Protein AF-A0A834AXF7-F1 (afdb_monomer_lite)

Sequence (168 aa):
MTMLNKGSIHSQSSSFTEAEIDIRLREEFSKMCFETLLQFSFSNKVT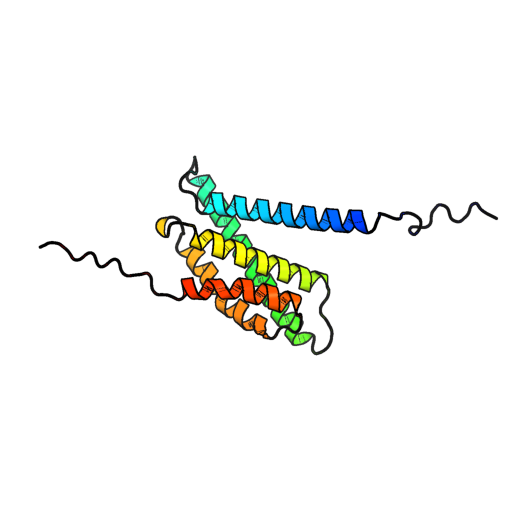TPQEGYISRMALSVLLKRSQDVLHRYIEDERLSGKCPLPRQQVTEIIFVLKAVSTLIDSLKKTQPENVDGNTWAQVIALYPTLVECITCSSSEVCSALKEALVPFKDFMQPPASKVQNGES

Foldseek 3Di:
DPPPPPPDPVPPCPPPVVVVVVVVVVLVVVLVVLLVLLCLCQDPPPPDPVSNVVSVVVLVVLLVVLLVLLVVLLVCQVVCVPNDDDPVSVVVLLSSLQSLLSNLVSVVVGDPVSDDPVNLVSNVVCQVSLVSCCVDPDPSNNVSSCSNNVSCVVVPDDDPPPPPPDDD

Structure (mmCIF, N/CA/C/O backbone):
data_AF-A0A834AXF7-F1
#
_entry.id   AF-A0A834AXF7-F1
#
loop_
_atom_site.group_PDB
_atom_site.id
_atom_site.type_symbol
_atom_site.label_atom_id
_atom_site.label_alt_id
_atom_site.label_comp_id
_atom_site.label_asym_id
_atom_site.label_entity_id
_atom_site.label_seq_id
_atom_site.pdbx_PDB_ins_code
_atom_site.Cartn_x
_atom_site.Cartn_y
_atom_site.Cartn_z
_atom_site.occupancy
_atom_site.B_iso_or_equiv
_atom_site.auth_seq_id
_atom_site.auth_comp_id
_atom_site.auth_asym_id
_atom_site.auth_atom_id
_atom_site.pdbx_PDB_model_num
ATOM 1 N N . MET A 1 1 ? 40.190 32.750 -24.760 1.00 44.22 1 MET A N 1
ATOM 2 C CA . MET A 1 1 ? 38.899 32.185 -25.213 1.00 44.22 1 MET A CA 1
ATOM 3 C C . MET A 1 1 ? 38.294 31.384 -24.052 1.00 44.22 1 MET A C 1
ATOM 5 O O . MET A 1 1 ? 38.134 30.179 -24.135 1.00 44.22 1 MET A O 1
ATOM 9 N N . THR A 1 2 ? 38.045 32.049 -22.915 1.00 53.44 2 THR A N 1
ATOM 10 C CA . THR A 1 2 ? 37.878 31.383 -21.597 1.00 53.44 2 THR A CA 1
ATOM 11 C C . THR A 1 2 ? 36.648 31.886 -20.829 1.00 53.44 2 THR A C 1
ATOM 13 O O . THR A 1 2 ? 36.462 31.575 -19.659 1.00 53.44 2 THR A O 1
ATOM 16 N N . MET A 1 3 ? 35.790 32.665 -21.494 1.00 55.97 3 MET A N 1
ATOM 17 C CA . MET A 1 3 ? 34.600 33.306 -20.916 1.00 55.97 3 MET A CA 1
ATOM 18 C C . MET A 1 3 ? 33.296 32.858 -21.594 1.00 55.97 3 MET A C 1
ATOM 20 O O . MET A 1 3 ? 32.343 33.620 -21.649 1.00 55.97 3 MET A O 1
ATOM 24 N N . LEU A 1 4 ? 33.243 31.634 -22.131 1.00 54.22 4 LEU A N 1
ATOM 25 C CA . LEU A 1 4 ? 32.033 31.108 -22.788 1.00 54.22 4 LEU A CA 1
ATOM 26 C C . LEU A 1 4 ? 31.427 29.869 -22.108 1.00 54.22 4 LEU A C 1
ATOM 28 O O . LEU A 1 4 ? 30.386 29.404 -22.544 1.00 54.22 4 LEU A O 1
ATOM 32 N N . ASN A 1 5 ? 32.012 29.369 -21.010 1.00 52.97 5 ASN A N 1
ATOM 33 C CA . ASN A 1 5 ? 31.552 28.128 -20.358 1.00 52.97 5 ASN A CA 1
ATOM 34 C C . ASN A 1 5 ? 30.999 28.295 -18.932 1.00 52.97 5 ASN A C 1
ATOM 36 O O . ASN A 1 5 ? 30.631 27.306 -18.307 1.00 52.97 5 ASN A O 1
ATOM 40 N N . LYS A 1 6 ? 30.891 29.521 -18.399 1.00 54.31 6 LYS A N 1
ATOM 41 C CA . LYS A 1 6 ? 30.404 29.752 -17.020 1.00 54.31 6 LYS A CA 1
ATOM 42 C C . LYS A 1 6 ? 28.875 29.679 -16.848 1.00 54.31 6 LYS A C 1
ATOM 44 O O . LYS A 1 6 ? 28.389 29.947 -15.758 1.00 54.31 6 LYS A O 1
ATOM 49 N N . GLY A 1 7 ? 28.133 29.319 -17.897 1.00 51.72 7 GLY A N 1
ATOM 50 C CA . GLY A 1 7 ? 26.675 29.144 -17.862 1.00 51.72 7 GLY A CA 1
ATOM 51 C C . GLY A 1 7 ? 26.198 27.732 -18.212 1.00 51.72 7 GLY A C 1
ATOM 52 O O . GLY A 1 7 ? 25.008 27.544 -18.444 1.00 51.72 7 GLY A O 1
ATOM 53 N N . SER A 1 8 ? 27.096 26.744 -18.306 1.00 57.22 8 SER A N 1
ATOM 54 C CA . SER A 1 8 ? 26.673 25.368 -18.582 1.00 57.22 8 SER A CA 1
ATOM 55 C C . SER A 1 8 ? 25.960 24.793 -17.361 1.00 57.22 8 SER A C 1
ATOM 57 O O . SER A 1 8 ? 26.522 24.744 -16.273 1.00 57.22 8 SER A O 1
ATOM 59 N N . ILE A 1 9 ? 24.751 24.279 -17.559 1.00 55.59 9 ILE A N 1
ATOM 60 C CA . ILE A 1 9 ? 23.967 23.509 -16.576 1.00 55.59 9 ILE A CA 1
ATOM 61 C C . ILE A 1 9 ? 24.731 22.302 -15.987 1.00 55.59 9 ILE A C 1
ATOM 63 O O . ILE A 1 9 ? 24.325 21.766 -14.965 1.00 55.59 9 ILE A O 1
ATOM 67 N N . HIS A 1 10 ? 25.872 21.917 -16.571 1.00 52.88 10 HIS A N 1
ATOM 68 C CA . HIS A 1 10 ? 26.781 20.901 -16.028 1.00 52.88 10 HIS A CA 1
ATOM 69 C C . HIS A 1 10 ? 27.762 21.424 -14.956 1.00 52.88 10 HIS A C 1
ATOM 71 O O . HIS A 1 10 ? 28.477 20.621 -14.366 1.00 52.88 10 HIS A O 1
ATOM 77 N N . SER A 1 11 ? 27.848 22.738 -14.695 1.00 49.50 11 SER A N 1
ATOM 78 C CA . SER A 1 11 ? 28.746 23.289 -13.661 1.00 49.50 11 SER A CA 1
ATOM 79 C C . SER A 1 11 ? 28.111 23.392 -12.274 1.00 49.50 11 SER A C 1
ATOM 81 O O . SER A 1 11 ? 28.802 23.740 -11.319 1.00 49.50 11 SER A O 1
ATOM 83 N N . GLN A 1 12 ? 26.817 23.099 -12.138 1.00 49.56 12 GLN A N 1
ATOM 84 C CA . GLN A 1 12 ? 26.214 22.861 -10.833 1.00 49.56 12 GLN A CA 1
ATOM 85 C C . GLN A 1 12 ? 26.296 21.372 -10.526 1.00 49.56 12 GLN A C 1
ATOM 87 O O . GLN A 1 12 ? 25.397 20.595 -10.828 1.00 49.56 12 GLN A O 1
ATOM 92 N N . SER A 1 13 ? 27.392 20.975 -9.888 1.00 48.66 13 SER A N 1
ATOM 93 C CA . SER A 1 13 ? 27.405 19.768 -9.076 1.00 48.66 13 SER A CA 1
ATOM 94 C C . SER A 1 13 ? 26.519 20.020 -7.854 1.00 48.66 13 SER A C 1
ATOM 96 O O . SER A 1 13 ? 27.029 20.306 -6.771 1.00 48.66 13 SER A O 1
ATOM 98 N N . SER A 1 14 ? 25.191 19.949 -8.010 1.00 53.47 14 SER A N 1
ATOM 99 C CA . SER A 1 14 ? 24.352 19.543 -6.881 1.00 53.47 14 SER A CA 1
ATOM 100 C C . SER A 1 14 ? 24.941 18.214 -6.437 1.00 53.47 14 SER A C 1
ATOM 102 O O . SER A 1 14 ? 24.962 17.266 -7.230 1.00 53.47 14 SER A O 1
ATOM 104 N N . SER A 1 15 ? 25.575 18.184 -5.265 1.00 58.09 15 SER A N 1
ATOM 105 C CA . SER A 1 15 ? 26.301 16.995 -4.835 1.00 58.09 15 SER A CA 1
ATOM 106 C C . SER A 1 15 ? 25.328 15.817 -4.908 1.00 58.09 15 SER A C 1
ATOM 108 O O . SER A 1 15 ? 24.218 15.900 -4.391 1.00 58.09 15 SER A O 1
ATOM 110 N N . PHE A 1 16 ? 25.687 14.758 -5.636 1.00 59.34 16 PHE A N 1
ATOM 111 C CA . PHE A 1 16 ? 24.838 13.573 -5.832 1.00 59.34 16 PHE A CA 1
ATOM 112 C C . PHE A 1 16 ? 24.273 13.047 -4.493 1.00 59.34 16 PHE A C 1
ATOM 114 O O . PHE A 1 16 ? 23.139 12.586 -4.415 1.00 59.34 16 PHE A O 1
ATOM 121 N N . THR A 1 17 ? 25.038 13.255 -3.421 1.00 72.50 17 THR A N 1
ATOM 122 C CA . THR A 1 17 ? 24.699 13.033 -2.014 1.00 72.50 17 THR A CA 1
ATOM 123 C C . THR A 1 17 ? 23.550 13.883 -1.463 1.00 72.50 17 THR A C 1
ATOM 125 O O . THR A 1 17 ? 22.763 13.380 -0.672 1.00 72.50 17 THR A O 1
ATOM 128 N N . GLU A 1 18 ? 23.415 15.155 -1.838 1.00 75.69 18 GLU A N 1
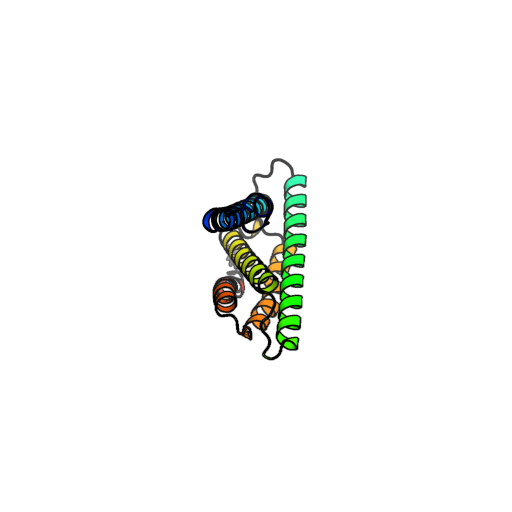ATOM 129 C CA . GLU A 1 18 ? 22.367 16.043 -1.310 1.00 75.69 18 GLU A CA 1
ATOM 130 C C . GLU A 1 18 ? 20.979 15.661 -1.835 1.00 75.69 18 GLU A C 1
ATOM 132 O O . GLU A 1 18 ? 20.021 15.619 -1.067 1.00 75.69 18 GLU A O 1
ATOM 137 N N . ALA A 1 19 ? 20.885 15.286 -3.115 1.00 77.19 19 ALA A N 1
ATOM 138 C CA . ALA A 1 19 ? 19.640 14.802 -3.708 1.00 77.19 19 ALA A CA 1
ATOM 139 C C . ALA A 1 19 ? 19.182 13.469 -3.087 1.00 77.19 19 ALA A C 1
ATOM 141 O O . ALA A 1 19 ? 17.993 13.266 -2.852 1.00 77.19 19 ALA A O 1
ATOM 142 N N . GLU A 1 20 ? 20.115 12.565 -2.782 1.00 78.62 20 GLU A N 1
ATOM 143 C CA . GLU A 1 20 ? 19.803 11.296 -2.117 1.00 78.62 20 GLU A CA 1
ATOM 144 C C . GLU A 1 20 ? 19.355 11.501 -0.660 1.00 78.62 20 GLU A C 1
ATOM 146 O O . GLU A 1 20 ? 18.380 10.888 -0.216 1.00 78.62 20 GLU A O 1
ATOM 151 N N . ILE A 1 21 ? 20.014 12.410 0.073 1.00 82.94 21 ILE A N 1
ATOM 152 C CA . ILE A 1 21 ? 19.608 12.800 1.432 1.00 82.94 21 ILE A CA 1
ATOM 153 C C . ILE A 1 21 ? 18.193 13.380 1.417 1.00 82.94 21 ILE A C 1
ATOM 155 O O . ILE A 1 21 ? 17.370 12.999 2.248 1.00 82.94 21 ILE A O 1
ATOM 159 N N . ASP A 1 22 ? 17.897 14.263 0.469 1.00 85.56 22 ASP A N 1
ATOM 160 C CA . ASP A 1 22 ? 16.583 14.877 0.319 1.00 85.56 22 ASP A CA 1
ATOM 161 C C . ASP A 1 22 ? 15.484 13.839 0.018 1.00 85.56 22 ASP A C 1
ATOM 163 O O . ASP A 1 22 ? 14.438 13.855 0.668 1.00 85.56 22 ASP A O 1
ATOM 167 N N . ILE A 1 23 ? 15.735 12.864 -0.866 1.00 84.44 23 ILE A N 1
ATOM 168 C CA . ILE A 1 23 ? 14.796 11.756 -1.126 1.00 84.44 23 ILE A CA 1
ATOM 169 C C . ILE A 1 23 ? 14.518 10.961 0.154 1.00 84.44 23 ILE A C 1
ATOM 171 O O . ILE A 1 23 ? 13.357 10.709 0.480 1.00 84.44 23 ILE A O 1
ATOM 175 N N . ARG A 1 24 ? 15.565 10.607 0.909 1.00 86.94 24 ARG A N 1
ATOM 176 C CA . ARG A 1 24 ? 15.417 9.861 2.165 1.00 86.94 24 ARG A CA 1
ATOM 177 C C . ARG A 1 24 ? 14.631 10.655 3.208 1.00 86.94 24 ARG A C 1
ATOM 179 O O . ARG A 1 24 ? 13.776 10.097 3.886 1.00 86.94 24 ARG A O 1
ATOM 186 N N . LEU A 1 25 ? 14.894 11.956 3.335 1.00 90.75 25 LEU A N 1
ATOM 187 C CA . LEU A 1 25 ? 14.158 12.826 4.257 1.00 90.75 25 LEU A CA 1
ATOM 188 C C . LEU A 1 25 ? 12.678 12.943 3.871 1.00 90.75 25 LEU A C 1
ATOM 190 O O . LEU A 1 25 ? 11.823 12.906 4.753 1.00 90.75 25 LEU A O 1
ATOM 194 N N . ARG A 1 26 ? 12.358 13.034 2.572 1.00 89.69 26 ARG A N 1
ATOM 195 C CA . ARG A 1 26 ? 10.966 13.024 2.090 1.00 89.69 26 ARG A CA 1
ATOM 196 C C . ARG A 1 26 ? 10.268 11.699 2.383 1.00 89.69 26 ARG A C 1
ATOM 198 O O . ARG A 1 26 ? 9.097 11.716 2.760 1.00 89.69 26 ARG A O 1
ATOM 205 N N . GLU A 1 27 ? 10.961 10.573 2.220 1.00 88.69 27 GLU A N 1
ATOM 206 C CA . GLU A 1 27 ? 10.439 9.243 2.555 1.00 88.69 27 GLU A CA 1
ATOM 207 C C . GLU A 1 27 ? 10.118 9.131 4.051 1.00 88.69 27 GLU A C 1
ATOM 209 O O . GLU A 1 27 ? 8.985 8.803 4.404 1.00 88.69 27 GLU A O 1
ATOM 214 N N . GLU A 1 28 ? 11.059 9.489 4.927 1.00 92.19 28 GLU A N 1
ATOM 215 C CA . GLU A 1 28 ? 10.850 9.451 6.381 1.00 92.19 28 GLU A CA 1
ATOM 216 C C . GLU A 1 28 ? 9.743 10.409 6.833 1.00 92.19 28 GLU A C 1
ATOM 218 O O . GLU A 1 28 ? 8.892 10.047 7.647 1.00 92.19 28 GLU A O 1
ATOM 223 N N . PHE A 1 29 ? 9.693 11.618 6.267 1.00 95.00 29 PHE A N 1
ATOM 224 C CA . PHE A 1 29 ? 8.618 12.564 6.552 1.00 95.00 29 PHE A CA 1
ATOM 225 C C . PHE A 1 29 ? 7.251 12.008 6.133 1.00 95.00 29 PHE A C 1
ATOM 227 O O . PHE A 1 29 ? 6.307 12.033 6.920 1.00 95.00 29 PHE A O 1
ATOM 234 N N . SER A 1 30 ? 7.151 11.447 4.924 1.00 93.62 30 SER A N 1
ATOM 235 C CA . SER A 1 30 ? 5.906 10.855 4.414 1.00 93.62 30 SER A CA 1
ATOM 236 C C . SER A 1 30 ? 5.447 9.680 5.275 1.00 93.62 30 SER A C 1
ATOM 238 O O . SER A 1 30 ? 4.260 9.568 5.586 1.00 93.62 30 SER A O 1
ATOM 240 N N . LYS A 1 31 ? 6.390 8.839 5.715 1.00 93.25 31 LYS A N 1
ATOM 241 C CA . LYS A 1 31 ? 6.128 7.747 6.653 1.00 93.25 31 LYS A CA 1
ATOM 242 C C . LYS A 1 31 ? 5.591 8.277 7.981 1.00 93.25 31 LYS A C 1
ATOM 244 O O . LYS A 1 31 ? 4.544 7.814 8.424 1.00 93.25 31 LYS A O 1
ATOM 249 N N . MET A 1 32 ? 6.235 9.283 8.574 1.00 95.25 32 MET A N 1
ATOM 250 C CA . MET A 1 32 ? 5.786 9.876 9.838 1.00 95.25 32 MET A CA 1
ATOM 251 C C . MET A 1 32 ? 4.390 10.504 9.715 1.00 95.25 32 MET A C 1
ATOM 253 O O . MET A 1 32 ? 3.554 10.347 10.607 1.00 95.25 32 MET A O 1
ATOM 257 N N . CYS A 1 33 ? 4.100 11.181 8.598 1.00 94.94 33 CYS A N 1
ATOM 258 C CA . CYS A 1 33 ? 2.766 11.710 8.311 1.00 94.94 33 CYS A CA 1
ATOM 259 C C . CYS A 1 33 ? 1.719 10.595 8.247 1.00 94.94 33 CYS A C 1
ATOM 261 O O . CYS A 1 33 ? 0.642 10.732 8.829 1.00 94.94 33 CYS A O 1
ATOM 263 N N . PHE A 1 34 ? 2.036 9.491 7.568 1.00 95.75 34 PHE A N 1
ATOM 264 C CA . PHE A 1 34 ? 1.131 8.357 7.458 1.00 95.75 34 PHE A CA 1
ATOM 265 C C . PHE A 1 34 ? 0.911 7.675 8.813 1.00 95.75 34 PHE A C 1
ATOM 267 O O . PHE A 1 34 ? -0.231 7.493 9.218 1.00 95.75 34 PHE A O 1
ATOM 274 N N . GLU A 1 35 ? 1.969 7.396 9.576 1.00 94.62 35 GLU A N 1
ATOM 275 C CA . GLU A 1 35 ? 1.864 6.832 10.929 1.00 94.62 35 GLU A CA 1
ATOM 276 C C . GLU A 1 35 ? 1.032 7.721 11.861 1.00 94.62 35 GLU A C 1
ATOM 278 O O . GLU A 1 35 ? 0.181 7.227 12.602 1.00 94.62 35 GLU A O 1
ATOM 283 N N . THR A 1 36 ? 1.222 9.038 11.785 1.00 93.38 36 THR A N 1
ATOM 284 C CA . THR A 1 36 ? 0.437 10.014 12.552 1.00 93.38 36 THR A CA 1
ATOM 285 C C . THR A 1 36 ? -1.039 9.961 12.156 1.00 93.38 36 THR A C 1
ATOM 287 O O . THR A 1 36 ? -1.914 9.931 13.022 1.00 93.38 36 THR A O 1
ATOM 290 N N . LEU A 1 37 ? -1.340 9.878 10.856 1.00 93.50 37 LEU A N 1
ATOM 291 C CA . LEU A 1 37 ? -2.710 9.710 10.373 1.00 93.50 37 LEU A CA 1
ATOM 292 C C . LEU A 1 37 ? -3.348 8.420 10.910 1.00 93.50 37 LEU A C 1
ATOM 294 O O . LEU A 1 37 ? -4.506 8.446 11.328 1.00 93.50 37 LEU A O 1
ATOM 298 N N . LEU A 1 38 ? -2.609 7.308 10.937 1.00 92.94 38 LEU A N 1
ATOM 299 C CA . LEU A 1 38 ? -3.094 6.037 11.482 1.00 92.94 38 LEU A CA 1
ATOM 300 C C . LEU A 1 38 ? -3.365 6.135 12.984 1.00 92.94 38 LEU A C 1
ATOM 302 O O . LEU A 1 38 ? -4.407 5.676 13.447 1.00 92.94 38 LEU A O 1
ATOM 306 N N . GLN A 1 39 ? -2.488 6.804 13.737 1.00 90.50 39 GLN A N 1
ATOM 307 C CA . GLN A 1 39 ? -2.721 7.077 15.155 1.00 90.50 39 GLN A CA 1
ATOM 308 C C . GLN A 1 39 ? -4.020 7.861 15.365 1.00 90.50 39 GLN A C 1
ATOM 310 O O . GLN A 1 39 ? -4.822 7.476 16.209 1.00 90.50 39 GLN A O 1
ATOM 315 N N . PHE A 1 40 ? -4.284 8.908 14.580 1.00 89.75 40 PHE A N 1
ATOM 316 C CA . PHE A 1 40 ? -5.549 9.649 14.667 1.00 89.75 40 PHE A CA 1
ATOM 317 C C . PHE A 1 40 ? -6.763 8.852 14.182 1.00 89.75 40 PHE A C 1
ATOM 319 O O . PHE A 1 40 ? -7.873 9.089 14.652 1.00 89.75 40 PHE A O 1
ATOM 326 N N . SER A 1 41 ? -6.578 7.928 13.240 1.00 89.81 41 SER A N 1
ATOM 327 C CA . SER A 1 41 ? -7.665 7.104 12.697 1.00 89.81 41 SER A CA 1
ATOM 328 C C . SER A 1 41 ? -8.116 6.018 13.678 1.00 89.81 41 SER A C 1
ATOM 330 O O . SER A 1 41 ? -9.300 5.692 13.717 1.00 89.81 41 SER A O 1
ATOM 332 N N . PHE A 1 42 ? -7.186 5.495 14.484 1.00 87.69 42 PHE A N 1
ATOM 333 C CA . PHE A 1 42 ? -7.382 4.336 15.365 1.00 87.69 42 PHE A CA 1
ATOM 334 C C . PHE A 1 42 ? -7.362 4.657 16.872 1.00 87.69 42 PHE A C 1
ATOM 336 O O . PHE A 1 42 ? -7.515 3.764 17.711 1.00 87.69 42 PHE A O 1
ATOM 343 N N . SER A 1 43 ? -7.130 5.916 17.250 1.00 82.38 43 SER A N 1
ATOM 344 C CA . SER A 1 43 ? -7.085 6.342 18.653 1.00 82.38 43 SER A CA 1
ATOM 345 C C . SER A 1 43 ? -8.470 6.685 19.193 1.00 82.38 43 SER A C 1
ATOM 347 O O . SER A 1 43 ? -9.241 7.396 18.558 1.00 82.38 43 SER A O 1
ATOM 349 N N . ASN A 1 44 ? -8.732 6.290 20.441 1.00 66.38 44 ASN A N 1
ATOM 350 C CA . ASN A 1 44 ? -9.911 6.725 21.204 1.00 66.38 44 ASN A CA 1
ATOM 351 C C . ASN A 1 44 ? -9.714 8.087 21.890 1.00 66.38 44 ASN A C 1
ATOM 353 O O . ASN A 1 44 ? -10.618 8.575 22.558 1.00 66.38 44 ASN A O 1
ATOM 357 N N . LYS A 1 45 ? -8.526 8.698 21.766 1.00 65.38 45 LYS A N 1
ATOM 358 C CA . LYS A 1 45 ? -8.169 9.966 22.428 1.00 65.38 45 LYS A CA 1
ATOM 359 C C . LYS A 1 45 ? -8.508 11.206 21.601 1.00 65.38 45 LYS A C 1
ATOM 361 O O . LYS A 1 45 ? -8.003 12.285 21.905 1.00 65.38 45 LYS A O 1
ATOM 366 N N . VAL A 1 46 ? -9.294 11.062 20.538 1.00 64.12 46 VAL A N 1
ATOM 367 C CA . VAL A 1 46 ? -9.685 12.211 19.723 1.00 64.12 46 VAL A CA 1
ATOM 368 C C . VAL A 1 46 ? -10.543 13.143 20.576 1.00 64.12 46 VAL A C 1
ATOM 370 O O . VAL A 1 46 ? -11.513 12.712 21.197 1.00 64.12 46 VAL A O 1
ATOM 373 N N . THR A 1 47 ? -10.162 14.416 20.638 1.00 64.94 47 THR A N 1
ATOM 374 C CA . THR A 1 47 ? -10.833 15.434 21.462 1.00 64.94 47 THR A CA 1
ATOM 375 C C . THR A 1 47 ? -12.244 15.721 20.954 1.00 64.94 47 THR A C 1
ATOM 377 O O . THR A 1 47 ? -13.120 16.082 21.741 1.00 64.94 47 THR A O 1
ATOM 380 N N . THR A 1 48 ? -12.482 15.518 19.652 1.00 70.19 48 THR A N 1
ATOM 381 C CA . THR A 1 48 ? -13.787 15.669 19.008 1.00 70.19 48 THR A CA 1
ATOM 382 C C . THR A 1 48 ? -14.116 14.477 18.090 1.00 70.19 48 THR A C 1
ATOM 384 O O . THR A 1 48 ? -13.261 14.005 17.342 1.00 70.19 48 THR A O 1
ATOM 387 N N . PRO A 1 49 ? -15.371 13.990 18.050 1.00 70.62 49 PRO A N 1
ATOM 388 C CA . PRO A 1 49 ? -15.770 12.909 17.136 1.00 70.62 49 PRO A CA 1
ATOM 389 C C . PRO A 1 49 ? -15.532 13.212 15.642 1.00 70.62 49 PRO A C 1
ATOM 391 O O . PRO A 1 49 ? -15.387 12.293 14.834 1.00 70.62 49 PRO A O 1
ATOM 394 N N . GLN A 1 50 ? -15.493 14.497 15.273 1.00 78.38 50 GLN A N 1
ATOM 395 C CA . GLN A 1 50 ? -15.319 14.973 13.897 1.00 78.38 50 GLN A CA 1
ATOM 396 C C . GLN A 1 50 ? -13.898 14.740 13.370 1.00 78.38 50 GLN A C 1
ATOM 398 O O . GLN A 1 50 ? -13.737 14.311 12.230 1.00 78.38 50 GLN A O 1
ATOM 403 N N . GLU A 1 51 ? -12.873 14.958 14.195 1.00 78.69 51 GLU A N 1
ATOM 404 C CA . GLU A 1 51 ? -11.470 14.733 13.820 1.00 78.69 51 GLU A CA 1
ATOM 405 C C . GLU A 1 51 ? -11.206 13.265 13.457 1.00 78.69 51 GLU A C 1
ATOM 407 O O . GLU A 1 51 ? -10.580 12.980 12.437 1.00 78.69 51 GLU A O 1
ATOM 412 N N . GLY A 1 52 ? -11.761 12.330 14.237 1.00 80.81 52 GLY A N 1
ATOM 413 C CA . GLY A 1 52 ? -11.642 10.894 13.976 1.00 80.81 52 GLY A CA 1
ATOM 414 C C . GLY A 1 52 ? -12.387 10.466 12.710 1.00 80.81 52 GLY A C 1
ATOM 415 O O . GLY A 1 52 ? -11.974 9.551 12.007 1.00 80.81 52 GLY A O 1
ATOM 416 N N . TYR A 1 53 ? -13.495 11.134 12.388 1.00 83.75 53 TYR A N 1
ATOM 417 C CA . TYR A 1 53 ? -14.206 10.891 11.135 1.00 83.75 53 TYR A CA 1
ATOM 418 C C . TYR A 1 53 ? -13.395 11.366 9.922 1.00 83.75 53 TYR A C 1
ATOM 420 O O . TYR A 1 53 ? -13.262 10.627 8.948 1.00 83.75 53 TYR A O 1
ATOM 428 N N . ILE A 1 54 ? -12.802 12.561 9.996 1.00 88.75 54 ILE A N 1
ATOM 429 C CA . ILE A 1 54 ? -11.976 13.122 8.918 1.00 88.75 54 ILE A CA 1
ATOM 430 C C . ILE A 1 54 ? -10.722 12.270 8.686 1.00 88.75 54 ILE A C 1
ATOM 432 O O . ILE A 1 54 ? -10.394 11.979 7.535 1.00 88.75 54 ILE A O 1
ATOM 436 N N . SER A 1 55 ? -10.041 11.832 9.751 1.00 89.62 55 SER A N 1
ATOM 437 C CA . SER A 1 55 ? -8.854 10.975 9.630 1.00 89.62 55 SER A CA 1
ATOM 438 C C . SER A 1 55 ? -9.187 9.637 8.964 1.00 89.62 55 SER A C 1
ATOM 440 O O . SER A 1 55 ? -8.505 9.243 8.018 1.00 89.62 55 SER A O 1
ATOM 442 N N . ARG A 1 56 ? -10.300 8.996 9.348 1.00 88.06 56 ARG A N 1
ATOM 443 C CA . ARG A 1 56 ? -10.792 7.771 8.693 1.00 88.06 56 ARG A CA 1
ATOM 444 C C . ARG A 1 56 ? -11.176 7.988 7.228 1.00 88.06 56 ARG A C 1
ATOM 446 O O . ARG A 1 56 ? -10.875 7.142 6.389 1.00 88.06 56 ARG A O 1
ATOM 453 N N . MET A 1 57 ? -11.791 9.123 6.885 1.00 90.94 57 MET A N 1
ATOM 454 C CA . MET A 1 57 ? -12.057 9.466 5.482 1.00 90.94 57 MET A CA 1
ATOM 455 C C . MET A 1 57 ? -10.761 9.609 4.680 1.00 90.94 57 MET A C 1
ATOM 457 O O . MET A 1 57 ? -10.653 9.054 3.587 1.00 90.94 57 MET A O 1
ATOM 461 N N . ALA A 1 58 ? -9.769 10.319 5.221 1.00 92.62 58 ALA A N 1
ATOM 462 C CA . ALA A 1 58 ? -8.468 10.473 4.579 1.00 92.62 58 ALA A CA 1
ATOM 463 C C . ALA A 1 58 ? -7.772 9.116 4.392 1.00 92.62 58 ALA A C 1
ATOM 465 O O . ALA A 1 58 ? -7.250 8.842 3.311 1.00 92.62 58 ALA A O 1
ATOM 466 N N . LEU A 1 59 ? -7.835 8.239 5.401 1.00 93.00 59 LEU A N 1
ATOM 467 C CA . LEU A 1 59 ? -7.328 6.873 5.305 1.00 93.00 59 LEU A CA 1
ATOM 468 C C . LEU A 1 59 ? -8.027 6.088 4.188 1.00 93.00 59 LEU A C 1
ATOM 470 O O . LEU A 1 59 ? -7.351 5.453 3.383 1.00 93.00 59 LEU A O 1
ATOM 474 N N . SER A 1 60 ? -9.355 6.175 4.083 1.00 91.75 60 SER A N 1
ATOM 475 C CA . SER A 1 60 ? -10.102 5.494 3.023 1.00 91.75 60 SER A CA 1
ATOM 476 C C . SER A 1 60 ? -9.719 5.984 1.621 1.00 91.75 60 SER A C 1
ATOM 478 O O . SER A 1 60 ? -9.541 5.179 0.707 1.00 91.75 60 SER A O 1
ATOM 480 N N . VAL A 1 61 ? -9.517 7.293 1.444 1.00 93.56 61 VAL A N 1
ATOM 481 C CA . VAL A 1 61 ? -9.047 7.860 0.170 1.00 93.56 61 VAL A CA 1
ATOM 482 C C . VAL A 1 61 ? -7.631 7.383 -0.163 1.00 93.56 61 VAL A C 1
ATOM 484 O O . VAL A 1 61 ? -7.360 7.040 -1.315 1.00 93.56 61 VAL A O 1
ATOM 487 N N . LEU A 1 62 ? -6.731 7.321 0.824 1.00 94.06 62 LEU A N 1
ATOM 488 C CA . LEU A 1 62 ? -5.377 6.795 0.625 1.00 94.06 62 LEU A CA 1
ATOM 489 C C . LEU A 1 62 ? -5.395 5.308 0.269 1.00 94.06 62 LEU A C 1
ATOM 491 O O . LEU A 1 62 ? -4.685 4.906 -0.645 1.00 94.06 62 LEU A O 1
ATOM 495 N N . LEU A 1 63 ? -6.230 4.509 0.934 1.00 93.25 63 LEU A N 1
ATOM 496 C CA . LEU A 1 63 ? -6.420 3.093 0.626 1.00 93.25 63 LEU A CA 1
ATOM 497 C C . LEU A 1 63 ? -6.923 2.889 -0.801 1.00 93.25 63 LEU A C 1
ATOM 499 O O . LEU A 1 63 ? -6.348 2.099 -1.552 1.00 93.25 63 LEU A O 1
ATOM 503 N N . LYS A 1 64 ? -7.944 3.654 -1.203 1.00 93.81 64 LYS A N 1
ATOM 504 C CA . LYS A 1 64 ? -8.463 3.613 -2.569 1.00 93.81 64 LYS A CA 1
ATOM 505 C C . LYS A 1 64 ? -7.384 3.984 -3.586 1.00 93.81 64 LYS A C 1
ATOM 507 O O . LYS A 1 64 ? -7.204 3.277 -4.573 1.00 93.81 64 LYS A O 1
ATOM 512 N N . ARG A 1 65 ? -6.613 5.040 -3.313 1.00 94.81 65 ARG A N 1
ATOM 513 C CA . ARG A 1 65 ? -5.491 5.440 -4.167 1.00 94.81 65 ARG A CA 1
ATOM 514 C C . ARG A 1 65 ? -4.429 4.344 -4.259 1.00 94.81 65 ARG A C 1
ATOM 516 O O . ARG A 1 65 ? -3.986 4.051 -5.362 1.00 94.81 65 ARG A O 1
ATOM 523 N N . SER A 1 66 ? -4.037 3.733 -3.143 1.00 94.56 66 SER A N 1
ATOM 524 C CA . SER A 1 66 ? -3.080 2.620 -3.120 1.00 94.56 66 SER A CA 1
ATOM 525 C C . SER A 1 66 ? -3.542 1.468 -4.009 1.00 94.56 66 SER A C 1
ATOM 527 O O . SER A 1 66 ? -2.761 0.958 -4.809 1.00 94.56 66 SER A O 1
ATOM 529 N N . GLN A 1 67 ? -4.827 1.115 -3.934 1.00 94.62 67 GLN A N 1
ATOM 530 C CA . GLN A 1 67 ? -5.423 0.092 -4.788 1.00 94.62 67 GLN A CA 1
ATOM 531 C C . GLN A 1 67 ? -5.369 0.476 -6.275 1.00 94.62 67 GLN A C 1
ATOM 533 O O . GLN A 1 67 ? -4.990 -0.342 -7.110 1.00 94.62 67 GLN A O 1
ATOM 538 N N . ASP A 1 68 ? -5.697 1.724 -6.616 1.00 95.62 68 ASP A N 1
ATOM 539 C CA . ASP A 1 68 ? -5.674 2.201 -8.003 1.00 95.62 68 ASP A CA 1
ATOM 540 C C . ASP A 1 68 ? -4.250 2.218 -8.589 1.00 95.62 68 ASP A C 1
ATOM 542 O O . ASP A 1 68 ? -4.061 1.899 -9.764 1.00 95.62 68 ASP A O 1
ATOM 546 N N . VAL A 1 69 ? -3.241 2.570 -7.781 1.00 96.06 69 VAL A N 1
ATOM 547 C CA . VAL A 1 69 ? -1.829 2.514 -8.193 1.00 96.06 69 VAL A CA 1
ATOM 548 C C . VAL A 1 69 ? -1.401 1.064 -8.433 1.00 96.06 69 VAL A C 1
ATOM 550 O O . VAL A 1 69 ? -0.808 0.785 -9.473 1.00 96.06 69 VAL A O 1
ATOM 553 N N . LEU A 1 70 ? -1.740 0.140 -7.524 1.00 95.50 70 LEU A N 1
ATOM 554 C CA . LEU A 1 70 ? -1.432 -1.288 -7.677 1.00 95.50 70 LEU A CA 1
ATOM 555 C C . LEU A 1 70 ? -2.053 -1.866 -8.955 1.00 95.50 70 LEU A C 1
ATOM 557 O O . LEU A 1 70 ? -1.345 -2.485 -9.744 1.00 95.50 70 LEU A O 1
ATOM 561 N N . HIS A 1 71 ? -3.340 -1.609 -9.208 1.00 95.31 71 HIS A N 1
ATOM 562 C CA . HIS A 1 71 ? -3.999 -2.075 -10.432 1.00 95.31 71 HIS A CA 1
ATOM 563 C C . HIS A 1 71 ? -3.349 -1.520 -11.698 1.00 95.31 71 HIS A C 1
ATOM 565 O O . HIS A 1 71 ? -3.130 -2.265 -12.650 1.00 95.31 71 HIS A O 1
ATOM 571 N N . ARG A 1 72 ? -3.013 -0.224 -11.714 1.00 95.19 72 ARG A N 1
ATOM 572 C CA . ARG A 1 72 ? -2.331 0.378 -12.865 1.00 95.19 72 ARG A CA 1
ATOM 573 C C . ARG A 1 72 ? -0.971 -0.268 -13.105 1.00 95.19 72 ARG A C 1
ATOM 575 O O . ARG A 1 72 ? -0.641 -0.552 -14.246 1.00 95.19 72 ARG A O 1
ATOM 582 N N . TYR A 1 73 ? -0.213 -0.523 -12.042 1.00 94.62 73 TYR A N 1
ATOM 583 C CA . TYR A 1 73 ? 1.081 -1.182 -12.155 1.00 94.62 73 TYR A CA 1
ATOM 584 C C . TYR A 1 73 ? 0.976 -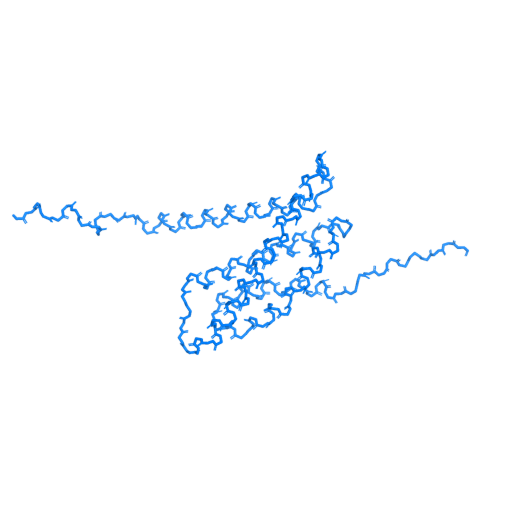2.595 -12.722 1.00 94.62 73 TYR A C 1
ATOM 586 O O . TYR A 1 73 ? 1.742 -2.930 -13.616 1.00 94.62 73 TYR A O 1
ATOM 594 N N . ILE A 1 74 ? 0.029 -3.403 -12.235 1.00 93.44 74 ILE A N 1
ATOM 595 C CA . ILE A 1 74 ? -0.196 -4.767 -12.738 1.00 93.44 74 ILE A CA 1
ATOM 596 C C . ILE A 1 74 ? -0.502 -4.733 -14.238 1.00 93.44 74 ILE A C 1
ATOM 598 O O . ILE A 1 74 ? 0.083 -5.489 -15.012 1.00 93.44 74 ILE A O 1
ATOM 602 N N . GLU A 1 75 ? -1.381 -3.824 -14.663 1.00 93.75 75 GLU A N 1
ATOM 603 C CA . GLU A 1 75 ? -1.733 -3.679 -16.075 1.00 93.75 75 GLU A CA 1
ATOM 604 C C . GLU A 1 75 ? -0.553 -3.197 -16.926 1.00 93.75 75 GLU A C 1
ATOM 606 O O . GLU A 1 75 ? -0.292 -3.765 -17.988 1.00 93.75 75 GLU A O 1
ATOM 611 N N . ASP A 1 76 ? 0.198 -2.202 -16.452 1.00 93.25 76 ASP A N 1
ATOM 612 C CA . ASP A 1 76 ? 1.390 -1.706 -17.139 1.00 93.25 76 ASP A CA 1
ATOM 613 C C . ASP A 1 76 ? 2.452 -2.815 -17.254 1.00 93.25 76 ASP A C 1
ATOM 615 O O . ASP A 1 76 ? 3.024 -3.013 -18.328 1.00 93.25 76 ASP A O 1
ATOM 619 N N . GLU A 1 77 ? 2.684 -3.590 -16.191 1.00 91.00 77 GLU A N 1
ATOM 620 C CA . GLU A 1 77 ? 3.637 -4.706 -16.173 1.00 91.00 77 GLU A CA 1
ATOM 621 C C . GLU A 1 77 ? 3.222 -5.794 -17.169 1.00 91.00 77 GLU A C 1
ATOM 623 O O . GLU A 1 77 ? 4.022 -6.193 -18.020 1.00 91.00 77 GLU A O 1
ATOM 628 N N . ARG A 1 78 ? 1.938 -6.172 -17.170 1.00 90.56 78 ARG A N 1
ATOM 629 C CA . ARG A 1 78 ? 1.352 -7.136 -18.112 1.00 90.56 78 ARG A CA 1
ATOM 630 C C . ARG A 1 78 ? 1.521 -6.714 -19.573 1.00 90.56 78 ARG A C 1
ATOM 632 O O . ARG A 1 78 ? 1.759 -7.561 -20.435 1.00 90.56 78 ARG A O 1
ATOM 639 N N . LEU A 1 79 ? 1.389 -5.421 -19.867 1.00 92.12 79 LEU A N 1
ATOM 640 C CA . LEU A 1 79 ? 1.537 -4.869 -21.217 1.00 92.12 79 LEU A CA 1
ATOM 641 C C . LEU A 1 79 ? 3.003 -4.618 -21.610 1.00 92.12 79 LEU A C 1
ATOM 643 O O . LEU A 1 79 ? 3.310 -4.544 -22.801 1.00 92.12 79 LEU A O 1
ATOM 647 N N . SER A 1 80 ? 3.915 -4.513 -20.639 1.00 89.94 80 SER A N 1
ATOM 648 C CA . SER A 1 80 ? 5.328 -4.180 -20.868 1.00 89.94 80 SER A CA 1
ATOM 649 C C . SER A 1 80 ? 6.142 -5.305 -21.528 1.00 89.94 80 SER A C 1
ATOM 651 O O . SER A 1 80 ? 7.155 -5.050 -22.193 1.00 89.94 80 SER A O 1
ATOM 653 N N . GLY A 1 81 ? 5.703 -6.561 -21.388 1.00 85.50 81 GLY A N 1
ATOM 654 C CA . GLY A 1 81 ? 6.380 -7.732 -21.941 1.00 85.50 81 GLY A CA 1
ATOM 655 C C . GLY A 1 81 ? 7.782 -7.926 -21.353 1.00 85.50 81 GLY A C 1
ATOM 656 O O . GLY A 1 81 ? 7.933 -8.429 -20.248 1.00 85.50 81 GLY A O 1
ATOM 657 N N . LYS A 1 82 ? 8.826 -7.577 -22.116 1.00 82.69 82 LYS A N 1
ATOM 658 C CA . LYS A 1 82 ? 10.237 -7.634 -21.668 1.00 82.69 82 LYS A CA 1
ATOM 659 C C . LYS A 1 82 ? 10.840 -6.251 -21.404 1.00 82.69 82 LYS A C 1
ATOM 661 O O . LYS A 1 82 ? 12.022 -6.156 -21.075 1.00 82.69 82 LYS A O 1
ATOM 666 N N . CYS A 1 83 ? 10.075 -5.186 -21.627 1.00 85.94 83 CYS A N 1
ATOM 667 C CA . CYS A 1 83 ? 10.544 -3.824 -21.431 1.00 85.94 83 CYS A CA 1
ATOM 668 C C . CYS A 1 83 ? 10.402 -3.449 -19.949 1.00 85.94 83 CYS A C 1
ATOM 670 O O . CYS A 1 83 ? 9.315 -3.608 -19.402 1.00 85.94 83 CYS A O 1
ATOM 672 N N . PRO A 1 84 ? 11.454 -2.949 -19.282 1.00 86.31 84 PRO A N 1
ATOM 673 C CA . PRO A 1 84 ? 11.329 -2.506 -17.901 1.00 86.31 84 PRO A CA 1
ATOM 674 C C . PRO A 1 84 ? 10.399 -1.291 -17.797 1.00 86.31 84 PRO A C 1
ATOM 676 O O . PRO A 1 84 ? 10.464 -0.369 -18.614 1.00 86.31 84 PRO A O 1
ATOM 679 N N . LEU A 1 85 ? 9.567 -1.268 -16.756 1.00 91.38 85 LEU A N 1
ATOM 680 C CA . LEU A 1 85 ? 8.715 -0.121 -16.449 1.00 91.38 85 LEU A CA 1
ATOM 681 C C . LEU A 1 85 ? 9.539 1.108 -16.020 1.00 91.38 85 LEU A C 1
ATOM 683 O O . LEU A 1 85 ? 10.651 0.965 -15.495 1.00 91.38 85 LEU A O 1
ATOM 687 N N . PRO A 1 86 ? 9.006 2.334 -16.194 1.00 92.50 86 PRO A N 1
ATOM 688 C CA . PRO A 1 86 ? 9.656 3.549 -15.720 1.00 92.50 86 PRO A CA 1
ATOM 689 C C . PRO A 1 86 ? 10.001 3.471 -14.229 1.00 92.50 86 PRO A C 1
ATOM 691 O O . PRO A 1 86 ? 9.158 3.126 -13.401 1.00 92.50 86 PRO A O 1
ATOM 694 N N . ARG A 1 87 ? 11.220 3.887 -13.862 1.00 90.75 87 ARG A N 1
ATOM 695 C CA . ARG A 1 87 ? 11.700 3.867 -12.466 1.00 90.75 87 ARG A CA 1
ATOM 696 C C . ARG A 1 87 ? 10.736 4.555 -11.494 1.00 90.75 87 ARG A C 1
ATOM 698 O O . ARG A 1 87 ? 10.582 4.097 -10.372 1.00 90.75 87 ARG A O 1
ATOM 705 N N . GLN A 1 88 ? 10.070 5.626 -11.923 1.00 91.06 88 GLN A N 1
ATOM 706 C CA . GLN A 1 88 ? 9.081 6.330 -11.102 1.00 91.06 88 GLN A CA 1
ATOM 707 C C . GLN A 1 88 ? 7.893 5.441 -10.712 1.00 91.06 88 GLN A C 1
ATOM 709 O O . GLN A 1 88 ? 7.479 5.492 -9.560 1.00 91.06 88 GLN A O 1
ATOM 714 N N . GLN A 1 89 ? 7.393 4.598 -11.624 1.00 92.75 89 GLN A N 1
ATOM 715 C CA . GLN A 1 89 ? 6.301 3.664 -11.330 1.00 92.75 89 GLN A CA 1
ATOM 716 C C . GLN A 1 89 ? 6.748 2.572 -10.352 1.00 92.75 89 GLN A C 1
ATOM 718 O O . GLN A 1 89 ? 6.035 2.258 -9.402 1.00 92.75 89 GLN A O 1
ATOM 723 N N . VAL A 1 90 ? 7.958 2.033 -10.548 1.00 93.50 90 VAL A N 1
ATOM 724 C CA . VAL A 1 90 ? 8.552 1.043 -9.634 1.00 93.50 90 VAL A CA 1
ATOM 725 C C . VAL A 1 90 ? 8.682 1.630 -8.226 1.00 93.50 90 VAL A C 1
ATOM 727 O O . VAL A 1 90 ? 8.243 1.021 -7.254 1.00 93.50 90 VAL A O 1
ATOM 730 N N . THR A 1 91 ? 9.217 2.849 -8.118 1.00 92.69 91 THR A N 1
ATOM 731 C CA . THR A 1 91 ? 9.330 3.571 -6.848 1.00 92.69 91 THR A CA 1
ATOM 732 C C . THR A 1 91 ? 7.962 3.834 -6.214 1.00 92.69 91 THR A C 1
ATOM 734 O O . THR A 1 91 ? 7.805 3.622 -5.013 1.00 92.69 91 THR A O 1
ATOM 737 N N . GLU A 1 92 ? 6.967 4.272 -6.991 1.00 94.12 92 GLU A N 1
ATOM 738 C CA . GLU A 1 92 ? 5.609 4.532 -6.492 1.00 94.12 92 GLU A CA 1
ATOM 739 C C . GLU A 1 92 ? 4.995 3.269 -5.872 1.00 94.12 92 GLU A C 1
ATOM 741 O O . GLU A 1 92 ? 4.452 3.326 -4.769 1.00 94.12 92 GLU A O 1
ATOM 746 N N . ILE A 1 93 ? 5.161 2.111 -6.513 1.00 95.62 93 ILE A N 1
ATOM 747 C CA . ILE A 1 93 ? 4.663 0.837 -5.986 1.00 95.62 93 ILE A CA 1
ATOM 748 C C . ILE A 1 93 ? 5.404 0.387 -4.742 1.00 95.62 93 ILE A C 1
ATOM 750 O O . ILE A 1 93 ? 4.764 -0.064 -3.795 1.00 95.62 93 ILE A O 1
ATOM 754 N N . ILE A 1 94 ? 6.723 0.556 -4.684 1.00 95.06 94 ILE A N 1
ATOM 755 C CA . ILE A 1 94 ? 7.480 0.271 -3.460 1.00 95.06 94 ILE A CA 1
ATOM 756 C C . ILE A 1 94 ? 6.950 1.125 -2.299 1.00 95.06 94 ILE A C 1
ATOM 758 O O . ILE A 1 94 ? 6.757 0.605 -1.199 1.00 95.06 94 ILE A O 1
ATOM 762 N N . PHE A 1 95 ? 6.659 2.409 -2.532 1.00 94.69 95 PHE A N 1
ATOM 763 C CA . PHE A 1 95 ? 6.061 3.278 -1.517 1.00 94.69 95 PHE A CA 1
ATOM 764 C C . PHE A 1 95 ? 4.662 2.828 -1.100 1.00 94.69 95 PHE A C 1
ATOM 766 O O . PHE A 1 95 ? 4.370 2.797 0.096 1.00 94.69 95 PHE A O 1
ATOM 773 N N . VAL A 1 96 ? 3.814 2.436 -2.054 1.00 96.12 96 VAL A N 1
ATOM 774 C CA . VAL A 1 96 ? 2.478 1.903 -1.756 1.00 96.12 96 VAL A CA 1
ATOM 775 C C . VAL A 1 96 ? 2.572 0.624 -0.925 1.00 96.12 96 VAL A C 1
ATOM 777 O O . VAL A 1 96 ? 1.901 0.518 0.098 1.00 96.12 96 VAL A O 1
ATOM 780 N N . LEU A 1 97 ? 3.440 -0.318 -1.296 1.00 96.62 97 LEU A N 1
ATOM 781 C CA . LEU A 1 97 ? 3.632 -1.572 -0.563 1.00 96.62 97 LEU A CA 1
ATOM 782 C C . LEU A 1 97 ? 4.145 -1.324 0.864 1.00 96.62 97 LEU A C 1
ATOM 784 O O . LEU A 1 97 ? 3.589 -1.872 1.813 1.00 96.62 97 LEU A O 1
ATOM 788 N N . LYS A 1 98 ? 5.121 -0.423 1.046 1.00 95.06 98 LYS A N 1
ATOM 789 C CA . LYS A 1 98 ? 5.603 0.001 2.376 1.00 95.06 98 LYS A CA 1
ATOM 790 C C . LYS A 1 98 ? 4.508 0.660 3.223 1.00 95.06 98 LYS A C 1
ATOM 792 O O . LYS A 1 98 ? 4.436 0.426 4.434 1.00 95.06 98 LYS A O 1
ATOM 797 N N . ALA A 1 99 ? 3.654 1.479 2.607 1.00 95.19 99 ALA A N 1
ATOM 798 C CA . ALA A 1 99 ? 2.516 2.088 3.289 1.00 95.19 99 ALA A CA 1
ATOM 799 C C . ALA A 1 99 ? 1.496 1.020 3.713 1.00 95.19 99 ALA A C 1
ATOM 801 O O . ALA A 1 99 ? 1.030 1.039 4.849 1.00 95.19 99 ALA A O 1
ATOM 802 N N . VAL A 1 100 ? 1.206 0.040 2.854 1.00 94.94 100 VAL A N 1
ATOM 803 C CA . VAL A 1 100 ? 0.330 -1.092 3.190 1.00 94.94 100 VAL A CA 1
ATOM 804 C C . VAL A 1 100 ? 0.900 -1.905 4.357 1.00 94.94 100 VAL A C 1
ATOM 806 O O . VAL A 1 100 ? 0.168 -2.155 5.311 1.00 94.94 100 VAL A O 1
ATOM 809 N N . SER A 1 101 ? 2.196 -2.237 4.357 1.00 93.81 101 SER A N 1
ATOM 810 C CA . SER A 1 101 ? 2.843 -2.898 5.504 1.00 93.81 101 SER A CA 1
ATOM 811 C C . SER A 1 101 ? 2.669 -2.098 6.798 1.00 93.81 101 SER A C 1
ATOM 813 O O . SER A 1 101 ? 2.210 -2.639 7.802 1.00 93.81 101 SER A O 1
ATOM 815 N N . THR A 1 102 ? 2.959 -0.793 6.757 1.00 93.75 102 THR A N 1
ATOM 816 C CA . THR A 1 102 ? 2.805 0.108 7.914 1.00 93.75 102 THR A CA 1
ATOM 817 C C . THR A 1 102 ? 1.364 0.130 8.428 1.00 93.75 102 THR A C 1
ATOM 819 O O . THR A 1 102 ? 1.135 0.031 9.632 1.00 93.75 102 THR A O 1
ATOM 822 N N . LEU A 1 103 ? 0.381 0.211 7.525 1.00 93.12 103 LEU A N 1
ATOM 823 C CA . LEU A 1 103 ? -1.038 0.177 7.873 1.00 93.12 103 LEU A CA 1
ATOM 824 C C . LEU A 1 103 ? -1.411 -1.117 8.596 1.00 93.12 103 LEU A C 1
ATOM 826 O O . LEU A 1 103 ? -2.057 -1.071 9.644 1.00 93.12 103 LEU A O 1
ATOM 830 N N . ILE A 1 104 ? -1.008 -2.262 8.049 1.00 91.00 104 ILE A N 1
ATOM 831 C CA . ILE A 1 104 ? -1.357 -3.558 8.628 1.00 91.00 104 ILE A CA 1
ATOM 832 C C . ILE A 1 104 ? -0.702 -3.725 10.004 1.00 91.00 104 ILE A C 1
ATOM 834 O O . ILE A 1 104 ? -1.351 -4.175 10.949 1.00 91.00 104 ILE A O 1
ATOM 838 N N . ASP A 1 105 ? 0.545 -3.282 10.161 1.00 90.81 105 ASP A N 1
ATOM 839 C CA . ASP A 1 105 ? 1.228 -3.274 11.454 1.00 90.81 105 ASP A CA 1
ATOM 840 C C . ASP A 1 105 ? 0.546 -2.363 12.482 1.00 90.81 105 ASP A C 1
ATOM 842 O O . ASP A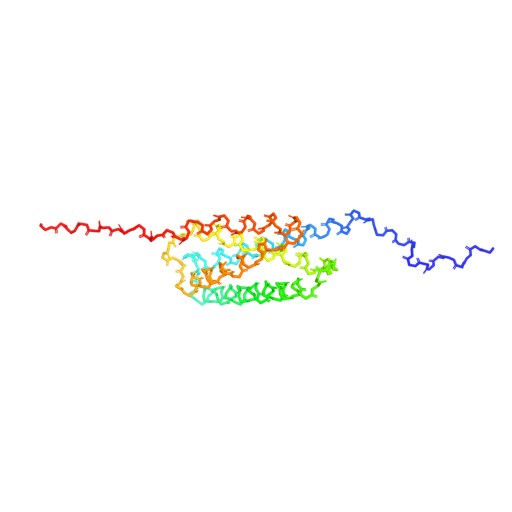 1 105 ? 0.471 -2.714 13.663 1.00 90.81 105 ASP A O 1
ATOM 846 N N . SER A 1 106 ? 0.029 -1.204 12.067 1.00 91.00 106 SER A N 1
ATOM 847 C CA . SER A 1 106 ? -0.763 -0.335 12.943 1.00 91.00 106 SER A CA 1
ATOM 848 C C . SER A 1 106 ? -2.089 -0.977 13.340 1.00 91.00 106 SER A C 1
ATOM 850 O O . SER A 1 106 ? -2.463 -0.913 14.512 1.00 91.00 106 SER A O 1
ATOM 852 N N . LEU A 1 107 ? -2.774 -1.642 12.408 1.00 88.50 107 LEU A N 1
ATOM 853 C CA . LEU A 1 107 ? -4.014 -2.367 12.691 1.00 88.50 107 LEU A CA 1
ATOM 854 C C . LEU A 1 107 ? -3.789 -3.502 13.693 1.00 88.50 107 LEU A C 1
ATOM 856 O O . LEU A 1 107 ? -4.548 -3.624 14.647 1.00 88.50 107 LEU A O 1
ATOM 860 N N . LYS A 1 108 ? -2.699 -4.267 13.558 1.00 86.06 108 LYS A N 1
ATOM 861 C CA . LYS A 1 108 ? -2.330 -5.335 14.508 1.00 86.06 108 LYS A CA 1
ATOM 862 C C . LYS A 1 108 ? -2.102 -4.838 15.936 1.00 86.06 108 LYS A C 1
ATOM 864 O O . LYS A 1 108 ? -2.293 -5.590 16.887 1.00 86.06 108 LYS A O 1
ATOM 869 N N . LYS A 1 109 ? -1.646 -3.594 16.089 1.00 87.19 109 LYS A N 1
ATOM 870 C CA . LYS A 1 109 ? -1.395 -2.954 17.392 1.00 87.19 109 LYS A CA 1
ATOM 871 C C . LYS A 1 109 ? -2.644 -2.274 17.963 1.00 87.19 109 LYS A C 1
ATOM 873 O O . LYS A 1 109 ? -2.624 -1.835 19.111 1.00 87.19 109 LYS A O 1
ATOM 878 N N . THR A 1 110 ? -3.699 -2.156 17.164 1.00 86.31 110 THR A N 1
ATOM 879 C CA . THR A 1 110 ? -4.937 -1.459 17.508 1.00 86.31 110 THR A CA 1
ATOM 880 C C . THR A 1 110 ? -5.952 -2.443 18.097 1.00 86.31 110 THR A C 1
ATOM 882 O O . THR A 1 110 ? -6.016 -3.602 17.696 1.00 86.31 110 THR A O 1
ATOM 885 N N . GLN A 1 111 ? -6.756 -1.990 19.063 1.00 82.12 111 GLN A N 1
ATOM 886 C CA . GLN A 1 111 ? -7.860 -2.793 19.598 1.00 82.12 111 GLN A CA 1
ATOM 887 C C . GLN A 1 111 ? -8.968 -2.935 18.533 1.00 82.12 111 GLN A C 1
ATOM 889 O O . GLN A 1 111 ? -9.308 -1.924 17.915 1.00 82.12 111 GLN A O 1
ATOM 894 N N . PRO A 1 112 ? -9.539 -4.135 18.298 1.00 79.75 112 PRO A N 1
ATOM 895 C CA . PRO A 1 112 ? -10.511 -4.365 17.221 1.00 79.75 112 PRO A CA 1
ATOM 896 C C . PRO A 1 112 ? -11.701 -3.395 17.211 1.00 79.75 112 PRO A C 1
ATOM 898 O O . PRO A 1 112 ? -12.160 -2.995 16.148 1.00 79.75 112 PRO A O 1
ATOM 901 N N . GLU A 1 113 ? -12.167 -2.969 18.383 1.00 81.31 113 GLU A N 1
ATOM 902 C CA . GLU A 1 113 ? -13.244 -1.991 18.574 1.00 81.31 113 GLU A CA 1
ATOM 903 C C . GLU A 1 113 ? -12.955 -0.594 18.004 1.00 81.31 113 GLU A C 1
ATOM 905 O O . GLU A 1 113 ? -13.887 0.164 17.739 1.00 81.31 113 GLU A O 1
ATOM 910 N N . ASN A 1 114 ? -11.684 -0.251 17.788 1.00 82.25 114 ASN A N 1
ATOM 911 C CA . ASN A 1 114 ? -11.282 1.055 17.265 1.00 82.25 114 ASN A CA 1
ATOM 912 C C . ASN A 1 114 ? -11.171 1.069 15.736 1.00 82.25 114 ASN A C 1
ATOM 914 O O . ASN A 1 114 ? -10.920 2.123 15.149 1.00 82.25 114 ASN A O 1
ATOM 918 N N . VAL A 1 115 ? -11.315 -0.090 15.089 1.00 83.81 115 VAL A N 1
ATOM 919 C CA . VAL A 1 115 ? -11.271 -0.208 13.634 1.00 83.81 115 VAL A CA 1
ATOM 920 C C . VAL A 1 115 ? -12.696 -0.359 13.127 1.00 83.81 115 VAL A C 1
ATOM 922 O O . VAL A 1 115 ? -13.386 -1.329 13.432 1.00 83.81 115 VAL A O 1
ATOM 925 N N . ASP A 1 116 ? -13.155 0.606 12.334 1.00 82.88 116 ASP A N 1
ATOM 926 C CA . ASP A 1 116 ? -14.471 0.504 11.719 1.00 82.88 116 ASP A CA 1
ATOM 927 C C . ASP A 1 116 ? -14.493 -0.594 10.641 1.00 82.88 116 ASP A C 1
ATOM 929 O O . ASP A 1 116 ? -13.499 -0.867 9.959 1.00 82.88 116 ASP A O 1
ATOM 933 N N . GLY A 1 117 ? -15.660 -1.217 10.459 1.00 82.56 117 GLY A N 1
ATOM 934 C CA . GLY A 1 117 ? -15.814 -2.341 9.534 1.00 82.56 117 GLY A CA 1
ATOM 935 C C . GLY A 1 117 ? -15.506 -2.000 8.071 1.00 82.56 117 GLY A C 1
ATOM 936 O O . GLY A 1 117 ? -15.083 -2.881 7.327 1.00 82.56 117 GLY A O 1
ATOM 937 N N . ASN A 1 118 ? -15.666 -0.739 7.652 1.00 85.25 118 ASN A N 1
ATOM 938 C CA . ASN A 1 118 ? -15.349 -0.321 6.288 1.00 85.25 118 ASN A CA 1
ATOM 939 C C . ASN A 1 118 ? -13.830 -0.245 6.070 1.00 85.25 118 ASN A C 1
ATOM 941 O O . ASN A 1 118 ? -13.342 -0.786 5.081 1.00 85.25 118 ASN A O 1
ATOM 945 N N . THR A 1 119 ? -13.070 0.333 7.005 1.00 86.25 119 THR A N 1
ATOM 946 C CA . THR A 1 119 ? -11.598 0.303 6.954 1.00 86.25 119 THR A CA 1
ATOM 947 C C . THR A 1 119 ? -11.077 -1.134 6.934 1.00 86.25 119 THR A C 1
ATOM 949 O O . THR A 1 119 ? -10.230 -1.474 6.108 1.00 86.25 119 THR A O 1
ATOM 952 N N . TRP A 1 120 ? -11.626 -2.006 7.786 1.00 86.88 120 TRP A N 1
ATOM 953 C CA . TRP A 1 120 ? -11.258 -3.423 7.813 1.00 86.88 120 TRP A CA 1
ATOM 954 C C . TRP A 1 120 ? -11.538 -4.126 6.475 1.00 86.88 120 TRP A C 1
ATOM 956 O O . TRP A 1 120 ? -10.667 -4.806 5.929 1.00 86.88 120 TRP A O 1
ATOM 966 N N . ALA A 1 121 ? -12.727 -3.916 5.902 1.00 87.50 121 ALA A N 1
ATOM 967 C CA . ALA A 1 121 ? -13.096 -4.471 4.603 1.00 87.50 121 ALA A CA 1
ATOM 968 C C . ALA A 1 121 ? -12.185 -3.967 3.471 1.00 87.50 121 ALA A C 1
ATOM 970 O O . ALA A 1 121 ? -11.789 -4.758 2.618 1.00 87.50 121 ALA A O 1
ATOM 971 N N . GLN A 1 122 ? -11.807 -2.684 3.478 1.00 89.25 122 GLN A N 1
ATOM 972 C CA . GLN A 1 122 ? -10.889 -2.112 2.486 1.00 89.25 122 GLN A CA 1
ATOM 973 C C . GLN A 1 122 ? -9.493 -2.732 2.571 1.00 89.25 122 GLN A C 1
ATOM 975 O O . GLN A 1 122 ? -8.900 -3.028 1.538 1.00 89.25 122 GLN A O 1
ATOM 980 N N . VAL A 1 123 ? -8.987 -2.987 3.780 1.00 89.88 123 VAL A N 1
ATOM 981 C CA . VAL A 1 123 ? -7.690 -3.655 3.978 1.00 89.88 123 VAL A CA 1
ATOM 982 C C . VAL A 1 123 ? -7.735 -5.084 3.444 1.00 89.88 123 VAL A C 1
ATOM 984 O O . VAL A 1 123 ? -6.845 -5.476 2.695 1.00 89.88 123 VAL A O 1
ATOM 987 N N . ILE A 1 124 ? -8.789 -5.847 3.757 1.00 88.62 124 ILE A N 1
ATOM 988 C CA . ILE A 1 124 ? -8.979 -7.199 3.206 1.00 88.62 124 ILE A CA 1
ATOM 989 C C . ILE A 1 124 ? -9.074 -7.158 1.676 1.00 88.62 124 ILE A C 1
ATOM 991 O O . ILE A 1 124 ? -8.479 -7.997 1.002 1.00 88.62 124 ILE A O 1
ATOM 995 N N . ALA A 1 125 ? -9.774 -6.171 1.116 1.00 90.06 125 ALA A N 1
ATOM 996 C CA . ALA A 1 125 ? -9.949 -6.021 -0.325 1.00 90.06 125 ALA A CA 1
ATOM 997 C C . ALA A 1 125 ? -8.643 -5.721 -1.085 1.00 90.06 125 ALA A C 1
ATOM 999 O O . ALA A 1 125 ? -8.613 -5.896 -2.301 1.00 90.06 125 ALA A O 1
ATOM 1000 N N . LEU A 1 126 ? -7.562 -5.321 -0.403 1.00 92.56 126 LEU A N 1
ATOM 1001 C CA . LEU A 1 126 ? -6.237 -5.200 -1.021 1.00 92.56 126 LEU A CA 1
ATOM 1002 C C . LEU A 1 126 ? -5.594 -6.560 -1.305 1.00 92.56 126 LEU A C 1
ATOM 1004 O O . LEU A 1 126 ? -4.768 -6.656 -2.210 1.00 92.56 126 LEU A O 1
ATOM 1008 N N . TYR A 1 127 ? -5.935 -7.601 -0.538 1.00 93.31 127 TYR A N 1
ATOM 1009 C CA . TYR A 1 127 ? -5.253 -8.892 -0.613 1.00 93.31 127 TYR A CA 1
ATOM 1010 C C . TYR A 1 127 ? -5.243 -9.497 -2.028 1.00 93.31 127 TYR A C 1
ATOM 1012 O O . TYR A 1 127 ? -4.154 -9.847 -2.485 1.00 93.31 127 TYR A O 1
ATOM 1020 N N . PRO A 1 128 ? -6.373 -9.576 -2.768 1.00 92.56 128 PRO A N 1
ATOM 1021 C CA . PRO A 1 128 ? -6.365 -10.093 -4.136 1.00 92.56 128 PRO A CA 1
ATOM 1022 C C . PRO A 1 128 ? -5.419 -9.312 -5.055 1.00 92.56 128 PRO A C 1
ATOM 1024 O O . PRO A 1 128 ? -4.595 -9.916 -5.734 1.00 92.56 128 PRO A O 1
ATOM 1027 N N . THR A 1 129 ? -5.456 -7.976 -5.002 1.00 93.38 129 THR A N 1
ATOM 1028 C CA . THR A 1 129 ? -4.582 -7.117 -5.812 1.00 93.38 129 THR A CA 1
ATOM 1029 C C . THR A 1 129 ? -3.103 -7.320 -5.466 1.00 93.38 129 THR A C 1
ATOM 1031 O O . THR A 1 129 ? -2.260 -7.370 -6.353 1.00 93.38 129 THR A O 1
ATOM 1034 N N . LEU A 1 130 ? -2.758 -7.479 -4.184 1.00 94.50 130 LEU A N 1
ATOM 1035 C CA . LEU A 1 130 ? -1.381 -7.775 -3.772 1.00 94.50 130 LEU A CA 1
ATOM 1036 C C . LEU A 1 130 ? -0.920 -9.149 -4.274 1.00 94.50 130 LEU A C 1
ATOM 1038 O O . LEU A 1 130 ? 0.222 -9.299 -4.698 1.00 94.50 130 LEU A O 1
ATOM 1042 N N . VAL A 1 131 ? -1.797 -10.154 -4.245 1.00 94.19 131 VAL A N 1
ATOM 1043 C CA . VAL A 1 131 ? -1.489 -11.483 -4.787 1.00 94.19 131 VAL A CA 1
ATOM 1044 C C . VAL A 1 131 ? -1.276 -11.427 -6.299 1.00 94.19 131 VAL A C 1
ATOM 1046 O O . VAL A 1 131 ? -0.395 -12.116 -6.798 1.00 94.19 131 VAL A O 1
ATOM 1049 N N . GLU A 1 132 ? -2.001 -10.587 -7.035 1.00 92.56 132 GLU A N 1
ATOM 1050 C CA . GLU A 1 132 ? -1.753 -10.388 -8.470 1.00 92.56 132 GLU A CA 1
ATOM 1051 C C . GLU A 1 132 ? -0.360 -9.797 -8.753 1.00 92.56 132 GLU A C 1
ATOM 1053 O O . GLU A 1 132 ? 0.271 -10.172 -9.738 1.00 92.56 132 GLU A O 1
ATOM 1058 N N . CYS A 1 133 ? 0.191 -8.968 -7.858 1.00 91.88 133 CYS A N 1
ATOM 1059 C CA . CYS A 1 133 ? 1.538 -8.405 -8.011 1.00 91.88 133 CYS A CA 1
ATOM 1060 C C . CYS A 1 133 ? 2.685 -9.437 -7.916 1.00 91.88 133 CYS A C 1
ATOM 1062 O O . CYS A 1 133 ? 3.834 -9.073 -8.170 1.00 91.88 133 CYS A O 1
ATOM 1064 N N . ILE A 1 134 ? 2.441 -10.703 -7.540 1.00 89.56 134 ILE A N 1
ATOM 1065 C CA . ILE A 1 134 ? 3.519 -11.703 -7.358 1.00 89.56 134 ILE A CA 1
ATOM 1066 C C . ILE A 1 134 ? 4.245 -12.062 -8.658 1.00 89.56 134 ILE A C 1
ATOM 1068 O O . ILE A 1 134 ? 5.335 -12.628 -8.607 1.00 89.56 134 ILE A O 1
ATOM 1072 N N . THR A 1 135 ? 3.645 -11.771 -9.814 1.00 84.75 135 THR A N 1
ATOM 1073 C CA . THR A 1 135 ? 4.257 -12.012 -11.128 1.00 84.75 135 THR A CA 1
ATOM 1074 C C . THR A 1 135 ? 5.336 -10.992 -11.480 1.00 84.75 135 THR A C 1
ATOM 1076 O O . THR A 1 135 ? 6.032 -11.177 -12.476 1.00 84.75 135 THR A O 1
ATOM 1079 N N . CYS A 1 136 ? 5.503 -9.957 -10.652 1.00 85.44 136 CYS A N 1
ATOM 1080 C CA . CYS A 1 136 ? 6.469 -8.894 -10.854 1.00 85.44 136 CYS A CA 1
ATOM 1081 C C . CYS A 1 136 ? 7.902 -9.421 -11.033 1.00 85.44 136 CYS A C 1
ATOM 1083 O O . CYS A 1 136 ? 8.391 -10.277 -10.295 1.00 85.44 136 CYS A O 1
ATOM 1085 N N . SER A 1 137 ? 8.613 -8.844 -12.001 1.00 84.94 137 SER A N 1
ATOM 1086 C CA . SER A 1 137 ? 10.016 -9.164 -12.289 1.00 84.94 137 SER A CA 1
ATOM 1087 C C . SER A 1 137 ? 11.032 -8.352 -11.469 1.00 84.94 137 SER A C 1
ATOM 1089 O O . SER A 1 137 ? 12.206 -8.724 -11.407 1.00 84.94 137 SER A O 1
ATOM 1091 N N . SER A 1 138 ? 10.617 -7.255 -10.824 1.00 89.94 138 SER A N 1
ATOM 1092 C CA . SER A 1 138 ? 11.502 -6.407 -10.015 1.00 89.94 138 SER A CA 1
ATOM 1093 C C . SER A 1 138 ? 11.747 -7.014 -8.633 1.00 89.94 138 SER A C 1
ATOM 1095 O O . SER A 1 138 ? 10.825 -7.168 -7.834 1.00 89.94 138 SER A O 1
ATOM 1097 N N . SER A 1 139 ? 13.012 -7.295 -8.306 1.00 91.75 139 SER A N 1
ATOM 1098 C CA . SER A 1 139 ? 13.401 -7.853 -7.003 1.00 91.75 139 SER A CA 1
ATOM 1099 C C . SER A 1 139 ? 13.037 -6.943 -5.825 1.00 91.75 139 SER A C 1
ATOM 1101 O O . SER A 1 139 ? 12.653 -7.431 -4.762 1.00 91.75 139 SER A O 1
ATOM 1103 N N . GLU A 1 140 ? 13.122 -5.626 -6.013 1.00 92.56 140 GLU A N 1
ATOM 1104 C CA . GLU A 1 140 ? 12.794 -4.617 -5.001 1.00 92.56 140 GLU A CA 1
ATOM 1105 C C . GLU A 1 140 ? 11.290 -4.607 -4.704 1.00 92.56 140 GLU A C 1
ATOM 1107 O O . GLU A 1 140 ? 10.885 -4.592 -3.539 1.00 92.56 140 GLU A O 1
ATOM 1112 N N . VAL A 1 141 ? 10.466 -4.692 -5.754 1.00 94.12 141 VAL A N 1
ATOM 1113 C CA . VAL A 1 141 ? 9.006 -4.794 -5.631 1.00 94.12 141 VAL A CA 1
ATOM 1114 C C . VAL A 1 141 ? 8.627 -6.120 -4.988 1.00 94.12 141 VAL A C 1
ATOM 1116 O O . VAL A 1 141 ? 7.850 -6.119 -4.041 1.00 94.12 141 VAL A O 1
ATOM 1119 N N . CYS A 1 142 ? 9.221 -7.237 -5.415 1.00 94.12 142 CYS A N 1
ATOM 1120 C CA . CYS A 1 142 ? 8.980 -8.551 -4.816 1.00 94.12 142 CYS A CA 1
ATOM 1121 C C . CYS A 1 142 ? 9.324 -8.588 -3.322 1.00 94.12 142 CYS A C 1
ATOM 1123 O O . CYS A 1 142 ? 8.588 -9.182 -2.532 1.00 94.12 142 CYS A O 1
ATOM 1125 N N . SER A 1 143 ? 10.417 -7.933 -2.919 1.00 95.06 143 SER A N 1
ATOM 1126 C CA . SER A 1 143 ? 10.798 -7.803 -1.510 1.00 95.06 143 SER A CA 1
ATOM 1127 C C . SER A 1 143 ? 9.745 -7.018 -0.719 1.00 95.06 143 SER A C 1
ATOM 1129 O O . SER A 1 143 ? 9.204 -7.528 0.261 1.00 95.06 143 SER A O 1
ATOM 1131 N N . ALA A 1 144 ? 9.372 -5.822 -1.190 1.00 95.62 144 ALA A N 1
ATOM 1132 C CA . ALA A 1 144 ? 8.346 -5.001 -0.545 1.00 95.62 144 ALA A CA 1
ATOM 1133 C C . ALA A 1 144 ? 6.971 -5.693 -0.516 1.00 95.62 144 ALA A C 1
ATOM 1135 O O . ALA A 1 144 ? 6.244 -5.604 0.472 1.00 95.62 144 ALA A O 1
ATOM 1136 N N . LEU A 1 145 ? 6.627 -6.430 -1.573 1.00 96.38 145 LEU A N 1
ATOM 1137 C CA . LEU A 1 145 ? 5.376 -7.170 -1.679 1.00 96.38 145 LEU A CA 1
ATOM 1138 C C . LEU A 1 145 ? 5.309 -8.297 -0.651 1.00 96.38 145 LEU A C 1
ATOM 1140 O O . LEU A 1 145 ? 4.278 -8.490 -0.009 1.00 96.38 145 LEU A O 1
ATOM 1144 N N . LYS A 1 146 ? 6.411 -9.024 -0.462 1.00 94.44 146 LYS A N 1
ATOM 1145 C CA . LYS A 1 146 ? 6.497 -10.070 0.556 1.00 94.44 146 LYS A CA 1
ATOM 1146 C C . LYS A 1 146 ? 6.269 -9.497 1.956 1.00 94.44 146 LYS A C 1
ATOM 1148 O O . LYS A 1 146 ? 5.478 -10.062 2.707 1.00 94.44 146 LYS A O 1
ATOM 1153 N N . GLU A 1 147 ? 6.901 -8.370 2.279 1.00 93.81 147 GLU A N 1
ATOM 1154 C CA . GLU A 1 147 ? 6.696 -7.671 3.556 1.00 93.81 147 GLU A CA 1
ATOM 1155 C C . GLU A 1 147 ? 5.245 -7.186 3.732 1.00 93.81 147 GLU A C 1
ATOM 1157 O O . GLU A 1 147 ? 4.722 -7.190 4.844 1.00 93.81 147 GLU A O 1
ATOM 1162 N N . ALA A 1 148 ? 4.555 -6.807 2.652 1.00 94.12 148 ALA A N 1
ATOM 1163 C CA . ALA A 1 148 ? 3.141 -6.421 2.696 1.00 94.12 148 ALA A CA 1
ATOM 1164 C C . ALA A 1 148 ? 2.185 -7.619 2.835 1.00 94.12 148 ALA A C 1
ATOM 1166 O O . ALA A 1 148 ? 1.160 -7.512 3.507 1.00 94.12 148 ALA A O 1
ATOM 1167 N N . LEU A 1 149 ? 2.508 -8.767 2.230 1.00 93.69 149 LEU A N 1
ATOM 1168 C CA . LEU A 1 149 ? 1.668 -9.970 2.241 1.00 93.69 149 LEU A CA 1
ATOM 1169 C C . LEU A 1 149 ? 1.781 -10.780 3.536 1.00 93.69 149 LEU A C 1
ATOM 1171 O O . LEU A 1 149 ? 0.790 -11.357 3.981 1.00 93.69 149 LEU A O 1
ATOM 1175 N N . VAL A 1 150 ? 2.966 -10.849 4.152 1.00 90.50 150 VAL A N 1
ATOM 1176 C CA . VAL A 1 150 ? 3.201 -11.672 5.355 1.00 90.50 150 VAL A CA 1
ATOM 1177 C C . VAL A 1 150 ? 2.204 -11.376 6.488 1.00 90.50 150 VAL A C 1
ATOM 1179 O O . VAL A 1 150 ? 1.678 -12.336 7.060 1.00 90.50 150 VAL A O 1
ATOM 1182 N N . PRO A 1 151 ? 1.890 -10.109 6.817 1.00 87.12 151 PRO A N 1
ATOM 1183 C CA . PRO A 1 151 ? 0.944 -9.785 7.881 1.00 87.12 151 PRO A CA 1
ATOM 1184 C C . PRO A 1 151 ? -0.499 -10.250 7.628 1.00 87.12 151 PRO A C 1
ATOM 1186 O O . PRO A 1 151 ? -1.216 -10.514 8.593 1.00 87.12 151 PRO A O 1
ATOM 1189 N N . PHE A 1 152 ? -0.932 -10.423 6.370 1.00 87.19 152 PHE A N 1
ATOM 1190 C CA . PHE A 1 152 ? -2.301 -10.869 6.058 1.00 87.19 152 PHE A CA 1
ATOM 1191 C C . PHE A 1 152 ? -2.628 -12.258 6.610 1.00 87.19 152 PHE A C 1
ATOM 1193 O O . PHE A 1 152 ? -3.797 -12.553 6.855 1.00 87.19 152 PHE A O 1
ATOM 1200 N N . LYS A 1 153 ? -1.621 -13.100 6.878 1.00 81.69 153 LYS A N 1
ATOM 1201 C CA . LYS A 1 153 ? -1.832 -14.408 7.519 1.00 81.69 153 LYS A CA 1
ATOM 1202 C C . LYS A 1 153 ? -2.567 -14.288 8.863 1.00 81.69 153 LYS A C 1
ATOM 1204 O O . LYS A 1 153 ? -3.318 -15.187 9.222 1.00 81.69 153 LYS A O 1
ATOM 1209 N N . ASP A 1 154 ? -2.342 -13.186 9.583 1.00 77.31 154 ASP A N 1
ATOM 1210 C CA . ASP A 1 154 ? -2.929 -12.936 10.899 1.00 77.31 154 ASP A CA 1
ATOM 1211 C C . ASP A 1 154 ? -4.376 -12.413 10.760 1.00 77.31 154 ASP A C 1
ATOM 1213 O O . ASP A 1 154 ? -5.193 -12.619 11.651 1.00 77.31 154 ASP A O 1
ATOM 1217 N N . PHE A 1 155 ? -4.716 -11.794 9.620 1.00 71.88 155 PHE A N 1
ATOM 1218 C CA . PHE A 1 155 ? -6.062 -11.286 9.296 1.00 71.88 155 PHE A CA 1
ATOM 1219 C C . PHE A 1 155 ? -6.988 -12.362 8.727 1.00 71.88 155 PHE A C 1
ATOM 1221 O O . PHE A 1 155 ? -8.204 -12.267 8.862 1.00 71.88 155 PHE A O 1
ATOM 1228 N N . MET A 1 156 ? -6.419 -13.386 8.091 1.00 69.50 156 MET A N 1
ATOM 1229 C CA . MET A 1 156 ? -7.160 -14.520 7.531 1.00 69.50 156 MET A CA 1
ATOM 1230 C C . MET A 1 156 ? -7.541 -15.568 8.591 1.00 69.50 156 MET A C 1
ATOM 1232 O O . MET A 1 156 ? -8.113 -16.605 8.254 1.00 69.50 156 MET A O 1
ATOM 1236 N N . GLN A 1 157 ? -7.235 -15.322 9.870 1.00 62.31 157 GLN A N 1
ATOM 1237 C CA . GLN A 1 157 ? -7.721 -16.148 10.971 1.00 62.31 157 GLN A CA 1
ATOM 1238 C C . GLN A 1 157 ? -9.108 -15.661 11.413 1.00 62.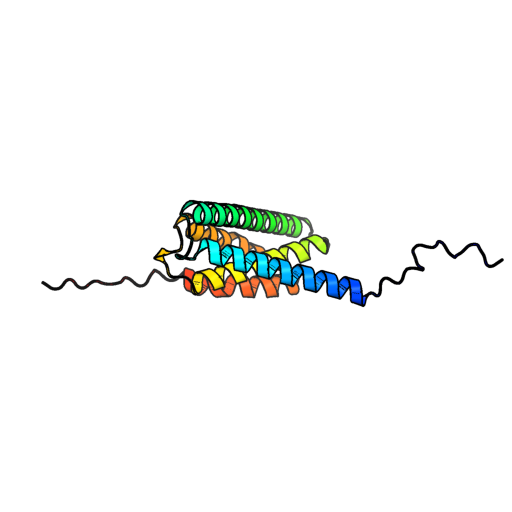31 157 GLN A C 1
ATOM 1240 O O . GLN A 1 157 ? -9.307 -14.456 11.578 1.00 62.31 157 GLN A O 1
ATOM 1245 N N . PRO A 1 158 ? -10.081 -16.566 11.627 1.00 53.41 158 PRO A N 1
ATOM 1246 C CA . PRO A 1 158 ? -11.370 -16.174 12.181 1.00 53.41 158 PRO A CA 1
ATOM 1247 C C . PRO A 1 158 ? -11.150 -15.485 13.541 1.00 53.41 158 PRO A C 1
ATOM 1249 O O . PRO A 1 158 ? -10.325 -15.972 14.321 1.00 53.41 158 PRO A O 1
ATOM 1252 N N . PRO A 1 159 ? -11.861 -14.376 13.851 1.00 56.19 159 PRO A N 1
ATOM 1253 C CA . PRO A 1 159 ? -11.764 -13.738 15.158 1.00 56.19 159 PRO A CA 1
ATOM 1254 C C . PRO A 1 159 ? -11.979 -14.799 16.231 1.00 56.19 159 PRO A C 1
ATOM 1256 O O . PRO A 1 159 ? -12.981 -15.515 16.176 1.00 56.19 159 PRO A O 1
ATOM 1259 N N . ALA A 1 160 ? -11.035 -14.939 17.168 1.00 57.12 160 ALA A N 1
ATOM 1260 C CA . ALA A 1 160 ? -11.159 -15.910 18.246 1.00 57.12 160 ALA A CA 1
ATOM 1261 C C . ALA A 1 160 ?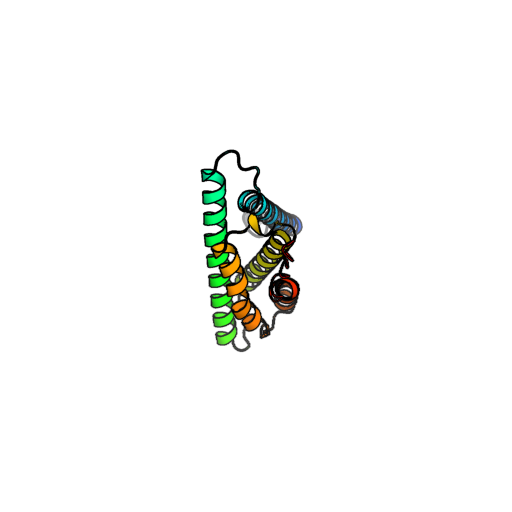 -12.493 -15.655 18.951 1.00 57.12 160 ALA A C 1
ATOM 1263 O O . ALA A 1 160 ? -12.679 -14.616 19.590 1.00 57.12 160 ALA A O 1
ATOM 1264 N N . SER A 1 161 ? -13.445 -16.571 18.771 1.00 50.16 161 SER A N 1
ATOM 1265 C CA . SER A 1 161 ? -14.760 -16.485 19.381 1.00 50.16 161 SER A CA 1
ATOM 1266 C C . SER A 1 161 ? -14.544 -16.371 20.881 1.00 50.16 161 SER A C 1
ATOM 1268 O O . SER A 1 161 ? -14.116 -17.336 21.518 1.00 50.16 161 SER A O 1
ATOM 1270 N N . LYS A 1 162 ? -14.814 -15.193 21.453 1.00 53.56 162 LYS A N 1
ATOM 1271 C CA . LYS A 1 162 ? -15.011 -15.075 22.893 1.00 53.56 162 LYS A CA 1
ATOM 1272 C C . LYS A 1 162 ? -16.279 -15.859 23.186 1.00 53.56 162 LYS A C 1
ATOM 1274 O O . LYS A 1 162 ? -17.379 -15.322 23.119 1.00 53.56 162 LYS A O 1
ATOM 1279 N N . VAL A 1 163 ? -16.119 -17.154 23.430 1.00 47.38 163 VAL A N 1
ATOM 1280 C CA . VAL A 1 163 ? -17.157 -17.977 24.027 1.00 47.38 163 VAL A CA 1
ATOM 1281 C C . VAL A 1 163 ? -17.358 -17.390 25.422 1.00 47.38 163 VAL A C 1
ATOM 1283 O O . VAL A 1 163 ? -16.632 -17.715 26.358 1.00 47.38 163 VAL A O 1
ATOM 1286 N N . GLN A 1 164 ? -18.293 -16.447 25.550 1.00 51.62 164 GLN A N 1
ATOM 1287 C CA . GLN A 1 164 ? -18.949 -16.202 26.824 1.00 51.62 164 GLN A CA 1
ATOM 1288 C C . GLN A 1 164 ? -19.744 -17.473 27.100 1.00 51.62 164 GLN A C 1
ATOM 1290 O O . GLN A 1 164 ? -20.883 -17.615 26.663 1.00 51.62 164 GLN A O 1
ATOM 1295 N N . ASN A 1 165 ? -19.105 -18.436 27.764 1.00 45.50 165 ASN A N 1
ATOM 1296 C CA . ASN A 1 165 ? -19.851 -19.451 28.484 1.00 45.50 165 ASN A CA 1
ATOM 1297 C C . ASN A 1 165 ? -20.665 -18.681 29.520 1.00 45.50 165 ASN A C 1
ATOM 1299 O O . ASN A 1 165 ? -20.108 -18.156 30.482 1.00 45.50 165 ASN A O 1
ATOM 1303 N N . GLY A 1 166 ? -21.956 -18.523 29.233 1.00 47.06 166 GLY A N 1
ATOM 1304 C CA . GLY A 1 166 ? -22.908 -17.976 30.177 1.00 47.06 166 GLY A CA 1
ATOM 1305 C C . GLY A 1 166 ? -22.865 -18.811 31.446 1.00 47.06 166 GLY A C 1
ATOM 1306 O O . GLY A 1 166 ? -22.983 -20.034 31.395 1.00 47.06 166 GLY A O 1
ATOM 1307 N N . GLU A 1 167 ? -22.666 -18.140 32.572 1.00 47.75 167 GLU A N 1
ATOM 1308 C CA . GLU A 1 167 ? -23.063 -18.669 33.866 1.00 47.75 167 GLU A CA 1
ATOM 1309 C C . GLU A 1 167 ? -24.591 -18.796 33.864 1.00 47.75 167 GLU A C 1
ATOM 1311 O O . GLU A 1 167 ? -25.309 -17.809 33.678 1.00 47.75 167 GLU A O 1
ATOM 1316 N N . SER A 1 168 ? -25.094 -20.017 34.030 1.00 38.91 168 SER A N 1
ATOM 1317 C CA . SER A 1 168 ? -26.431 -20.337 34.543 1.00 38.91 168 SER A CA 1
ATOM 1318 C C . SER A 1 168 ? -26.404 -21.740 35.128 1.00 38.91 168 SER A C 1
ATOM 1320 O O . SER A 1 168 ? -25.872 -22.642 34.443 1.00 38.91 168 SER A O 1
#

Radius of gyration: 21.6 Å; chains: 1; bounding box: 65×54×60 Å

pLDDT: mean 82.65, std 15.25, range [38.91, 96.62]

Organism: NCBI:txid89673

InterPro domains:
  IPR032817 Mon2, C-terminal [PF16206] (1-159)

Secondary structure (DSSP, 8-state):
--SSSTT-GGG----HHHHHHHHHHHHHHHHHHHHHHHHHHH-TT-SSHHHHHHHHHHHHHHHHHHHHHHHHHHHHHHHHTTSPPPHHHHHHHHHHHHHHHHHHHHHHHS-GGGS-HHHHHHHHHHHHHHHHGGG---HHHHHHHHHHHTTHHHHSSPP---------